Protein AF-A0A0U1YXW7-F1 (afdb_monomer_lite)

Foldseek 3Di:
DDDDPLFDKDKDKDWPVCVVVVQVVLCVCVVVVFFDPDGFDWDWDQDPVRDITIMGMTMGDTDNVCVVVCCQQQVPPQGAQGPCVLVVCDPVVVVVQCSPAWDQDPPPGIDGNVVSYDPVRVVSVVVSVVVVVD

Radius of gyration: 16.72 Å; chains: 1; bounding box: 38×36×47 Å

Organism: NCBI:txid241619

pLDDT: mean 93.63, std 6.9, range [43.22, 98.25]

Secondary structure (DSSP, 8-state):
-EEETTEEE-EEEEEGGGHHHHHHHHHHHHHTTSS-SSPPPEEEEE-TTS-EEEEEEEEPPPBGGGHHHHHHH-TTSS----TTHHHH--HHHHHHHHHHHEEEETTTEEEE--TTS-HHHHHHHHHHHHHTT-

Structure (mmCIF, N/CA/C/O backbone):
data_AF-A0A0U1YXW7-F1
#
_entry.id   AF-A0A0U1YXW7-F1
#
loop_
_atom_site.group_PDB
_atom_site.id
_atom_site.type_symbol
_atom_site.label_atom_id
_atom_site.label_alt_id
_atom_site.label_comp_id
_atom_site.label_asym_id
_atom_site.label_entity_id
_atom_site.label_seq_id
_atom_site.pdbx_PDB_ins_code
_atom_site.Cartn_x
_atom_site.Cartn_y
_atom_site.Cartn_z
_atom_site.occupancy
_atom_site.B_iso_or_equiv
_atom_site.auth_seq_id
_atom_site.auth_comp_id
_atom_site.auth_asym_id
_atom_site.auth_atom_id
_atom_site.pdbx_PDB_model_num
ATOM 1 N N . MET A 1 1 ? -0.586 5.088 -5.911 1.00 93.94 1 MET A N 1
ATOM 2 C CA . MET A 1 1 ? -0.749 4.698 -7.326 1.00 93.94 1 MET A CA 1
ATOM 3 C C . MET A 1 1 ? -0.718 5.959 -8.170 1.00 93.94 1 MET A C 1
ATOM 5 O O . MET A 1 1 ? -1.232 6.975 -7.720 1.00 93.94 1 MET A O 1
ATOM 9 N N . GLU A 1 2 ? -0.070 5.927 -9.327 1.00 95.00 2 GLU A N 1
ATOM 10 C CA . GLU A 1 2 ? 0.080 7.078 -10.226 1.00 95.00 2 GLU A CA 1
ATOM 11 C C . GLU A 1 2 ? -0.642 6.766 -11.547 1.00 95.00 2 GLU A C 1
ATOM 13 O O . GLU A 1 2 ? -0.553 5.634 -12.032 1.00 95.00 2 GLU A O 1
ATOM 18 N N . LYS A 1 3 ? -1.338 7.755 -12.123 1.00 94.56 3 LYS A N 1
ATOM 19 C CA . LYS A 1 3 ? -1.830 7.690 -13.506 1.00 94.56 3 LYS A CA 1
ATOM 20 C C . LYS A 1 3 ? -0.711 8.160 -14.437 1.00 94.56 3 LYS A C 1
ATOM 22 O O . LYS A 1 3 ? -0.070 9.167 -14.140 1.00 94.56 3 LYS A O 1
ATOM 27 N N . ASP A 1 4 ? -0.463 7.434 -15.521 1.00 94.44 4 ASP A N 1
ATOM 28 C CA . ASP A 1 4 ? 0.630 7.693 -16.463 1.00 94.44 4 ASP A CA 1
ATOM 29 C C . ASP A 1 4 ? 0.148 7.397 -17.892 1.00 94.44 4 ASP A C 1
ATOM 31 O O . ASP A 1 4 ? -0.062 6.242 -18.272 1.00 94.44 4 ASP A O 1
ATOM 35 N N . GLY A 1 5 ? -0.130 8.452 -18.663 1.00 94.06 5 GLY A N 1
ATOM 36 C CA . GLY A 1 5 ? -0.819 8.335 -19.951 1.00 94.06 5 GLY A CA 1
ATOM 37 C C . GLY A 1 5 ? -2.156 7.590 -19.827 1.00 94.06 5 GLY A C 1
ATOM 38 O O . GLY A 1 5 ? -2.998 7.925 -18.992 1.00 94.06 5 GLY A O 1
ATOM 39 N N . ASN A 1 6 ? -2.335 6.548 -20.643 1.00 94.75 6 ASN A N 1
ATOM 40 C CA . ASN A 1 6 ? -3.556 5.731 -20.673 1.00 94.75 6 ASN A CA 1
ATOM 41 C C . ASN A 1 6 ? -3.586 4.608 -19.615 1.00 94.75 6 ASN A C 1
ATOM 43 O O . ASN A 1 6 ? -4.575 3.876 -19.518 1.00 94.75 6 ASN A O 1
ATOM 47 N N . GLY A 1 7 ? -2.522 4.448 -18.823 1.00 97.69 7 GLY A N 1
ATOM 48 C CA . GLY A 1 7 ? -2.407 3.389 -17.823 1.00 97.69 7 GLY A CA 1
ATOM 49 C C . GLY A 1 7 ? -2.183 3.909 -16.409 1.00 97.69 7 GLY A C 1
ATOM 50 O O . GLY A 1 7 ? -2.126 5.115 -16.151 1.00 97.69 7 GLY A O 1
ATOM 51 N N . SER A 1 8 ? -2.037 2.964 -15.490 1.00 98.19 8 SER A N 1
ATOM 52 C CA . SER A 1 8 ? -1.709 3.223 -14.094 1.00 98.19 8 SER A CA 1
ATOM 53 C C . SER A 1 8 ? -0.516 2.378 -13.662 1.00 98.19 8 SER A C 1
ATOM 55 O O . SER A 1 8 ? -0.254 1.311 -14.218 1.00 98.19 8 SER A O 1
ATOM 57 N N . ARG A 1 9 ? 0.201 2.846 -12.641 1.00 97.94 9 ARG A N 1
ATOM 58 C CA . ARG A 1 9 ? 1.327 2.124 -12.034 1.00 97.94 9 ARG A CA 1
ATOM 59 C C . ARG A 1 9 ? 1.352 2.271 -10.520 1.00 97.94 9 ARG A C 1
ATOM 61 O O . ARG A 1 9 ? 0.920 3.289 -9.964 1.00 97.94 9 ARG A O 1
ATOM 68 N N . PHE A 1 10 ? 1.915 1.280 -9.841 1.00 97.44 10 PHE A N 1
ATOM 69 C CA . PHE A 1 10 ? 2.247 1.394 -8.427 1.00 97.44 10 PHE A CA 1
ATOM 70 C C . PHE A 1 10 ? 3.627 2.024 -8.276 1.00 97.44 10 PHE A C 1
ATOM 72 O O . PHE A 1 10 ? 4.558 1.711 -9.016 1.00 97.44 10 PHE A O 1
ATOM 79 N N . ALA A 1 11 ? 3.743 2.937 -7.317 1.00 95.62 11 ALA A N 1
ATOM 80 C CA . ALA A 1 11 ? 5.002 3.547 -6.936 1.00 95.62 11 ALA A CA 1
ATOM 81 C C . ALA A 1 11 ? 5.214 3.276 -5.454 1.00 95.62 11 ALA A C 1
ATOM 83 O O . ALA A 1 11 ? 4.395 3.688 -4.633 1.00 95.62 11 ALA A O 1
ATOM 84 N N . PHE A 1 12 ? 6.301 2.579 -5.148 1.00 95.06 12 PHE A N 1
ATOM 85 C CA . PHE A 1 12 ? 6.660 2.188 -3.797 1.00 95.06 12 PHE A CA 1
ATOM 86 C C . PHE A 1 12 ? 7.864 3.005 -3.348 1.00 95.06 12 PHE A C 1
ATOM 88 O O . PHE A 1 12 ? 8.794 3.250 -4.123 1.00 95.06 12 PHE A O 1
ATOM 95 N N . TYR A 1 13 ? 7.818 3.461 -2.104 1.00 92.44 13 TYR A N 1
ATOM 96 C CA . TYR A 1 13 ? 8.813 4.342 -1.516 1.00 92.44 13 TYR A CA 1
ATOM 97 C C . TYR A 1 13 ? 8.989 3.985 -0.050 1.00 92.44 13 TYR A C 1
ATOM 99 O O . TYR A 1 13 ? 7.996 3.830 0.656 1.00 92.44 13 TYR A O 1
ATOM 107 N N . GLN A 1 14 ? 10.236 3.914 0.409 1.00 92.69 14 GLN A N 1
ATOM 108 C CA . GLN A 1 14 ? 10.522 3.700 1.821 1.00 92.69 14 GLN A CA 1
ATOM 109 C C . GLN A 1 14 ? 11.857 4.333 2.222 1.00 92.69 14 GLN A C 1
ATOM 111 O O . GLN A 1 14 ? 12.813 4.356 1.439 1.00 92.69 14 GLN A O 1
ATOM 116 N N . GLU A 1 15 ? 11.929 4.863 3.444 1.00 91.50 15 GLU A N 1
ATOM 117 C CA . GLU A 1 15 ? 13.189 5.334 4.023 1.00 91.50 15 GLU A CA 1
ATOM 118 C C . GLU A 1 15 ? 14.122 4.145 4.297 1.00 91.50 15 GLU A C 1
ATOM 120 O O . GLU A 1 15 ? 13.676 3.027 4.550 1.00 91.50 15 GLU A O 1
ATOM 125 N N . LYS A 1 16 ? 15.441 4.365 4.233 1.00 88.38 16 LYS A N 1
ATOM 126 C CA . LYS A 1 16 ? 16.442 3.293 4.336 1.00 88.38 16 LYS A CA 1
ATOM 127 C C . LYS A 1 16 ? 16.300 2.436 5.598 1.00 88.38 16 LYS A C 1
ATOM 129 O O . LYS A 1 16 ? 16.640 1.260 5.544 1.00 88.38 16 LYS A O 1
ATOM 134 N N . THR A 1 17 ? 15.782 2.997 6.690 1.00 89.44 17 THR A N 1
ATOM 135 C CA . THR A 1 17 ? 15.512 2.287 7.951 1.00 89.44 17 THR A CA 1
ATOM 136 C C . THR A 1 17 ? 14.614 1.065 7.775 1.00 89.44 17 THR A C 1
ATOM 138 O O . THR A 1 17 ? 14.825 0.072 8.453 1.00 89.44 17 THR A O 1
ATOM 141 N N . ASN A 1 18 ? 13.679 1.110 6.823 1.00 90.12 18 ASN A N 1
ATOM 142 C CA . ASN A 1 18 ? 12.781 0.004 6.481 1.00 90.12 18 ASN A CA 1
ATOM 143 C C . ASN A 1 18 ? 13.093 -0.531 5.067 1.00 90.12 18 ASN A C 1
ATOM 145 O O . ASN A 1 18 ? 12.212 -0.985 4.339 1.00 90.12 18 ASN A O 1
ATOM 149 N N . GLY A 1 19 ? 14.352 -0.411 4.636 1.00 91.38 19 GLY A N 1
ATOM 150 C CA . GLY A 1 19 ? 14.778 -0.715 3.272 1.00 91.38 19 GLY A CA 1
ATOM 151 C C . GLY A 1 19 ? 14.636 -2.181 2.885 1.00 91.38 19 GLY A C 1
ATOM 152 O O . GLY A 1 19 ? 14.242 -2.467 1.760 1.00 91.38 19 GLY A O 1
ATOM 153 N N . GLU A 1 20 ? 14.904 -3.099 3.814 1.00 93.81 20 GLU A N 1
ATOM 154 C CA . GLU A 1 20 ? 14.804 -4.546 3.577 1.00 93.81 20 GLU A CA 1
ATOM 155 C C . GLU A 1 20 ? 13.389 -4.961 3.171 1.00 93.81 20 GLU A C 1
ATOM 157 O O . GLU A 1 20 ? 13.217 -5.720 2.221 1.00 93.81 20 GLU A O 1
ATOM 162 N N . TYR A 1 21 ? 12.373 -4.380 3.813 1.00 95.31 21 TYR A N 1
ATOM 163 C CA . TYR A 1 21 ? 10.978 -4.583 3.435 1.00 95.31 21 TYR A CA 1
ATOM 164 C C . TYR A 1 21 ? 10.706 -4.133 1.992 1.00 95.31 21 TYR A C 1
ATOM 166 O O . TYR A 1 21 ? 10.070 -4.856 1.225 1.00 95.31 21 TYR A O 1
ATOM 174 N N . LEU A 1 22 ? 11.237 -2.975 1.576 1.00 95.69 22 LEU A N 1
ATOM 175 C CA . LEU A 1 22 ? 11.052 -2.518 0.199 1.00 95.69 22 LEU A CA 1
ATOM 176 C C . LEU A 1 22 ? 11.798 -3.399 -0.813 1.00 95.69 22 LEU A C 1
ATOM 178 O O . LEU A 1 22 ? 11.304 -3.593 -1.922 1.00 95.69 22 LEU A O 1
ATOM 182 N N . LEU A 1 23 ? 12.967 -3.931 -0.444 1.00 95.69 23 LEU A N 1
ATOM 183 C CA . LEU A 1 23 ? 13.725 -4.867 -1.276 1.00 95.69 23 LEU A CA 1
ATOM 184 C C . LEU A 1 23 ? 12.998 -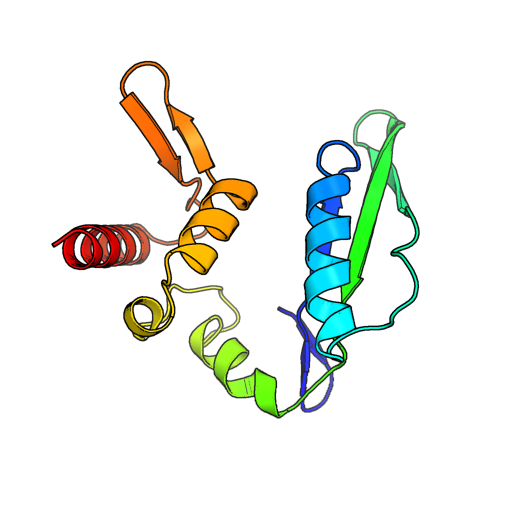6.210 -1.421 1.00 95.69 23 LEU A C 1
ATOM 186 O O . LEU A 1 23 ? 12.909 -6.724 -2.532 1.00 95.69 23 LEU A O 1
ATOM 190 N N . TRP A 1 24 ? 12.407 -6.735 -0.343 1.00 96.75 24 TRP A N 1
ATOM 191 C CA . TRP A 1 24 ? 11.536 -7.912 -0.402 1.00 96.75 24 TRP A CA 1
ATOM 192 C C . TRP A 1 24 ? 10.335 -7.670 -1.322 1.00 96.75 24 TRP A C 1
ATOM 194 O O . TRP A 1 24 ? 10.070 -8.467 -2.223 1.00 96.75 24 TRP A O 1
ATOM 204 N N . LEU A 1 25 ? 9.642 -6.539 -1.157 1.00 97.06 25 LEU A N 1
ATOM 205 C CA . LEU A 1 25 ? 8.491 -6.206 -1.994 1.00 97.06 25 LEU A CA 1
ATOM 206 C C . LEU A 1 25 ? 8.896 -6.061 -3.469 1.00 97.06 25 LEU A C 1
ATOM 208 O O . LEU A 1 25 ? 8.186 -6.534 -4.354 1.00 97.06 25 LEU A O 1
ATOM 212 N N . HIS A 1 26 ? 10.053 -5.454 -3.751 1.00 97.50 26 HIS A N 1
ATOM 213 C CA . HIS A 1 26 ? 10.617 -5.392 -5.103 1.00 97.50 26 HIS A CA 1
ATOM 214 C C . HIS A 1 26 ? 10.904 -6.781 -5.672 1.00 97.50 26 HIS A C 1
ATOM 216 O O . HIS A 1 26 ? 10.516 -7.048 -6.808 1.00 97.50 26 HIS A O 1
ATOM 222 N N . GLN A 1 27 ? 11.519 -7.679 -4.903 1.00 97.69 27 GLN A N 1
ATOM 223 C CA . GLN A 1 27 ? 11.784 -9.053 -5.330 1.00 97.69 27 GLN A CA 1
ATOM 224 C C . GLN A 1 27 ? 10.485 -9.798 -5.680 1.00 97.69 27 GLN A C 1
ATOM 226 O O . GLN A 1 27 ? 10.400 -10.441 -6.727 1.00 97.69 27 GLN A O 1
ATOM 231 N N . VAL A 1 28 ? 9.442 -9.663 -4.856 1.00 97.38 28 VAL A N 1
ATOM 232 C CA . VAL A 1 28 ? 8.126 -10.263 -5.128 1.00 97.38 28 VAL A CA 1
ATOM 233 C C . VAL A 1 28 ? 7.531 -9.694 -6.420 1.00 97.38 28 VAL A C 1
ATOM 235 O O . VAL A 1 28 ? 7.169 -10.444 -7.321 1.00 97.38 28 VAL A O 1
ATOM 238 N N . ILE A 1 29 ? 7.479 -8.370 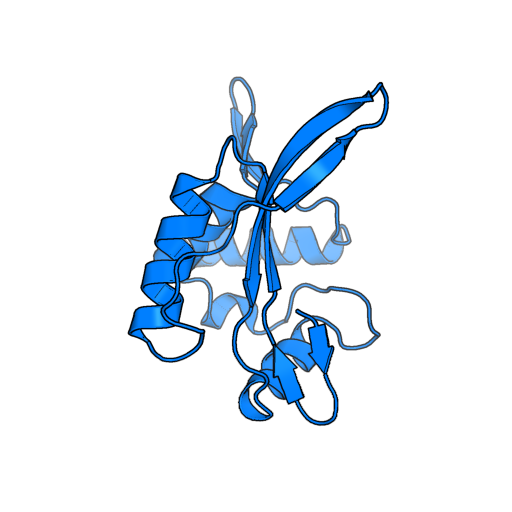-6.565 1.00 97.44 29 ILE A N 1
ATOM 239 C CA . ILE A 1 29 ? 6.853 -7.713 -7.724 1.00 97.44 29 ILE A CA 1
ATOM 240 C C . ILE A 1 29 ? 7.636 -7.956 -9.027 1.00 97.44 29 ILE A C 1
ATOM 242 O O . ILE A 1 29 ? 7.029 -8.163 -10.081 1.00 97.44 29 ILE A O 1
ATOM 246 N N . SER A 1 30 ? 8.969 -7.961 -8.973 1.00 97.56 30 SER A N 1
ATOM 247 C CA . SER A 1 30 ? 9.828 -8.231 -10.133 1.00 97.56 30 SER A CA 1
ATOM 248 C C . SER A 1 30 ? 9.789 -9.695 -10.565 1.00 97.56 30 SER A C 1
ATOM 250 O O . SER A 1 30 ? 9.730 -9.955 -11.764 1.00 97.56 30 SER A O 1
ATOM 252 N N . SER A 1 31 ? 9.738 -10.650 -9.628 1.00 97.88 31 SER A N 1
ATOM 253 C CA . SER A 1 31 ? 9.611 -12.079 -9.964 1.00 97.88 31 SER A CA 1
ATOM 254 C C . SER A 1 31 ? 8.282 -12.418 -10.651 1.00 97.88 31 SER A C 1
ATOM 256 O O . SER A 1 31 ? 8.222 -13.342 -11.456 1.00 97.88 31 SER A O 1
ATOM 258 N N . LEU A 1 32 ? 7.241 -11.616 -10.408 1.00 97.19 32 LEU A N 1
ATOM 259 C CA . LEU A 1 32 ? 5.963 -11.665 -11.124 1.00 97.19 32 LEU A CA 1
ATOM 260 C C . LEU A 1 32 ? 5.976 -10.913 -12.472 1.00 97.19 32 LEU A C 1
ATOM 262 O O . LEU A 1 32 ? 4.958 -10.870 -13.158 1.00 97.19 32 LEU A O 1
ATOM 266 N N . GLY A 1 33 ? 7.098 -10.297 -12.858 1.00 97.12 33 GLY A N 1
ATOM 267 C CA . GLY A 1 33 ? 7.261 -9.583 -14.129 1.00 97.12 33 GLY A CA 1
ATOM 268 C C . GLY A 1 33 ? 6.666 -8.171 -14.168 1.00 97.12 33 GLY A C 1
ATOM 269 O O . GLY A 1 33 ? 6.602 -7.564 -15.235 1.00 97.12 33 GLY A O 1
ATOM 270 N N . TYR A 1 34 ? 6.242 -7.613 -13.029 1.00 97.69 34 TYR A N 1
ATOM 271 C CA . TYR A 1 34 ? 5.569 -6.308 -12.992 1.00 97.69 34 TYR A CA 1
ATOM 272 C C . TYR A 1 34 ? 6.513 -5.114 -12.865 1.00 97.69 34 TYR A C 1
ATOM 274 O O . TYR A 1 34 ? 6.072 -3.975 -13.036 1.00 97.69 34 TYR A O 1
ATOM 282 N N . SER A 1 35 ? 7.791 -5.330 -12.561 1.00 97.06 35 SER A N 1
ATOM 283 C CA . SER A 1 35 ? 8.796 -4.271 -12.504 1.00 97.06 35 SER A CA 1
ATOM 284 C C . SER A 1 35 ? 10.132 -4.724 -13.066 1.00 97.06 35 SER A C 1
ATOM 286 O O . SER A 1 35 ? 10.406 -5.912 -13.210 1.00 97.06 35 SER A O 1
ATOM 288 N N . LYS A 1 36 ? 10.989 -3.734 -13.298 1.00 95.69 36 LYS A N 1
ATOM 289 C CA . LYS A 1 36 ? 12.409 -3.911 -13.577 1.00 95.69 36 LYS A CA 1
ATOM 290 C C . LYS A 1 36 ? 13.073 -4.878 -12.576 1.00 95.69 36 LYS A C 1
ATOM 292 O O . LYS A 1 36 ? 12.841 -4.710 -11.372 1.00 95.69 36 LYS A O 1
ATOM 297 N N . PRO A 1 37 ? 13.866 -5.862 -13.042 1.00 95.44 37 PRO A N 1
ATOM 298 C CA . PRO A 1 37 ? 14.552 -6.812 -12.167 1.00 95.44 37 PRO A CA 1
ATOM 299 C C . PRO A 1 37 ? 15.737 -6.179 -11.431 1.00 95.44 37 PRO A C 1
ATOM 301 O O . PRO A 1 37 ? 16.202 -6.726 -10.435 1.00 95.44 37 PRO A O 1
ATOM 304 N N . GLU A 1 38 ? 16.231 -5.027 -11.891 1.00 95.50 38 GLU A N 1
ATOM 305 C CA . GLU A 1 38 ? 17.344 -4.343 -11.245 1.00 95.50 38 GLU A CA 1
ATOM 306 C C . GLU A 1 38 ? 16.962 -3.877 -9.836 1.00 95.50 38 GLU A C 1
ATOM 308 O O . GLU A 1 38 ? 15.900 -3.285 -9.619 1.00 95.50 38 GLU A O 1
ATOM 313 N N . ILE A 1 39 ? 17.864 -4.121 -8.883 1.00 91.19 39 ILE A N 1
ATOM 314 C CA . ILE A 1 39 ? 17.690 -3.724 -7.485 1.00 91.19 39 ILE A CA 1
ATOM 315 C C . ILE A 1 39 ? 17.483 -2.198 -7.406 1.00 91.19 39 ILE A C 1
ATOM 317 O O . ILE A 1 39 ? 18.241 -1.445 -8.031 1.00 91.19 39 ILE A O 1
ATOM 321 N N . PRO A 1 40 ? 16.492 -1.707 -6.634 1.00 91.88 40 PRO A N 1
ATOM 322 C CA . PRO A 1 40 ? 16.215 -0.283 -6.515 1.00 91.88 40 PRO A CA 1
ATOM 323 C C . PRO A 1 40 ? 17.428 0.506 -6.012 1.00 91.88 40 PRO A C 1
ATOM 325 O O . PRO A 1 40 ? 17.971 0.234 -4.940 1.00 91.88 40 PRO A O 1
ATOM 328 N N . ILE A 1 41 ? 17.818 1.534 -6.766 1.00 87.12 41 ILE A N 1
ATOM 329 C CA . ILE A 1 41 ? 18.926 2.420 -6.397 1.00 87.12 41 ILE A CA 1
ATOM 330 C C . ILE A 1 41 ? 18.524 3.263 -5.181 1.00 87.12 41 ILE A C 1
ATOM 332 O O . ILE A 1 41 ? 17.443 3.860 -5.149 1.00 87.12 41 ILE A O 1
ATOM 336 N N . ILE A 1 42 ? 19.423 3.353 -4.197 1.00 88.75 42 ILE A N 1
ATOM 337 C CA . ILE A 1 42 ? 19.259 4.243 -3.046 1.00 88.75 42 ILE A CA 1
ATOM 338 C C . ILE A 1 42 ? 19.337 5.691 -3.525 1.00 88.75 42 ILE A C 1
ATOM 340 O O . ILE A 1 42 ? 20.346 6.138 -4.065 1.00 88.75 42 ILE A O 1
ATOM 344 N N . GLN A 1 43 ? 18.268 6.438 -3.284 1.00 89.06 43 GLN A N 1
ATOM 345 C CA . GLN A 1 43 ? 18.193 7.866 -3.546 1.00 89.06 43 GLN A CA 1
ATOM 346 C C . GLN A 1 43 ? 18.533 8.650 -2.281 1.00 89.06 43 GLN A C 1
ATOM 348 O O . GLN A 1 43 ? 18.108 8.293 -1.179 1.00 89.06 43 GLN A O 1
ATOM 353 N N . THR A 1 44 ? 19.255 9.752 -2.457 1.00 90.50 44 THR A N 1
ATOM 354 C CA . THR A 1 44 ? 19.655 10.656 -1.377 1.00 90.50 44 THR A CA 1
ATOM 355 C C . THR A 1 44 ? 18.794 11.915 -1.405 1.00 90.50 44 THR A C 1
ATOM 357 O O . THR A 1 44 ? 18.618 12.524 -2.460 1.00 90.50 44 THR A O 1
ATOM 360 N N . ARG A 1 45 ? 18.270 12.336 -0.249 1.00 85.38 45 ARG A N 1
ATOM 361 C CA . ARG A 1 45 ? 17.524 13.594 -0.088 1.00 85.38 45 ARG A CA 1
ATOM 362 C C . ARG A 1 45 ? 18.029 14.392 1.111 1.00 85.38 45 ARG A C 1
ATOM 364 O O . ARG A 1 45 ? 18.371 13.818 2.144 1.00 85.38 45 ARG A O 1
ATOM 371 N N . LYS A 1 46 ? 18.026 15.721 0.999 1.00 86.50 46 LYS A N 1
ATOM 372 C CA . LYS A 1 46 ? 18.298 16.622 2.128 1.00 86.50 46 LYS A CA 1
ATOM 373 C C . LYS A 1 46 ? 17.028 16.761 2.973 1.00 86.50 46 LYS A C 1
ATOM 375 O O . LYS A 1 46 ? 15.975 17.113 2.450 1.00 86.50 46 LYS A O 1
ATOM 380 N N . GLY A 1 47 ? 17.115 16.432 4.256 1.00 81.31 47 GLY A N 1
ATOM 381 C CA . GLY A 1 47 ? 16.044 16.593 5.237 1.00 81.31 47 GLY A CA 1
ATOM 382 C C . GLY A 1 47 ? 15.954 18.019 5.786 1.00 81.31 47 GLY A C 1
ATOM 383 O O . GLY A 1 47 ? 16.807 18.864 5.507 1.00 81.31 47 GLY A O 1
ATOM 384 N N . THR A 1 48 ? 14.935 18.267 6.612 1.00 77.56 48 THR A N 1
ATOM 385 C CA . THR A 1 48 ? 14.522 19.605 7.079 1.00 77.56 48 THR A CA 1
ATOM 386 C C . THR A 1 48 ? 15.603 20.372 7.854 1.00 77.56 48 THR A C 1
ATOM 388 O O . THR A 1 48 ? 15.572 21.593 7.876 1.00 77.56 48 THR A O 1
ATOM 391 N N . ASN A 1 49 ? 16.617 19.682 8.391 1.00 83.50 49 ASN A N 1
ATOM 392 C CA . ASN A 1 49 ? 17.715 20.282 9.166 1.00 83.50 49 ASN A CA 1
ATOM 393 C C . ASN A 1 49 ? 19.099 20.016 8.545 1.00 83.50 49 ASN A C 1
ATOM 395 O O . ASN A 1 49 ? 20.098 19.913 9.248 1.00 83.50 49 ASN A O 1
ATOM 399 N N . GLY A 1 50 ? 19.166 19.788 7.230 1.00 83.88 50 GLY A N 1
ATOM 400 C CA . GLY A 1 50 ? 20.418 19.442 6.547 1.00 83.88 50 GLY A CA 1
ATOM 401 C C . GLY A 1 50 ? 20.870 17.989 6.726 1.00 83.88 50 GLY A C 1
ATOM 402 O O . GLY A 1 50 ? 21.820 17.574 6.068 1.00 83.88 50 GLY A O 1
ATOM 403 N N . GLN A 1 51 ? 20.162 17.195 7.535 1.00 88.12 51 GLN A N 1
ATOM 404 C CA . GLN A 1 51 ? 20.392 15.756 7.652 1.00 88.12 51 GLN A CA 1
ATOM 405 C C . GLN A 1 51 ? 20.188 15.072 6.297 1.00 88.12 51 GLN A C 1
ATOM 407 O O . GLN A 1 51 ? 19.152 15.242 5.655 1.00 88.12 51 GLN A O 1
ATOM 412 N N . ILE A 1 52 ? 21.157 14.267 5.879 1.00 89.25 52 ILE A N 1
ATOM 413 C CA . ILE A 1 52 ? 21.041 13.454 4.672 1.00 89.25 52 ILE A CA 1
ATOM 414 C C . ILE A 1 52 ? 20.195 12.222 4.994 1.00 89.25 52 ILE A C 1
ATOM 416 O O . ILE A 1 52 ? 20.510 11.471 5.916 1.00 89.25 52 ILE A O 1
ATOM 420 N N . ARG A 1 53 ? 19.124 12.012 4.226 1.00 89.06 53 ARG A N 1
ATOM 421 C CA . ARG A 1 53 ? 18.289 10.811 4.300 1.00 89.06 53 ARG A CA 1
ATOM 422 C C . ARG A 1 53 ? 18.423 9.993 3.033 1.00 89.06 53 ARG A C 1
ATOM 424 O O . ARG A 1 53 ? 18.571 10.533 1.938 1.00 89.06 53 ARG A O 1
ATOM 431 N N . TYR A 1 54 ? 18.298 8.689 3.206 1.00 91.75 54 TYR A N 1
ATOM 432 C CA . TYR A 1 54 ? 18.379 7.709 2.137 1.00 91.75 54 TYR A CA 1
ATOM 433 C C . TYR A 1 54 ? 17.028 7.032 1.981 1.00 91.75 54 TYR A C 1
ATOM 435 O O . TYR A 1 54 ? 16.355 6.755 2.972 1.00 91.75 54 TYR A O 1
ATOM 443 N N . SER A 1 55 ? 16.631 6.748 0.752 1.00 92.00 55 SER A N 1
ATOM 444 C CA . SER A 1 55 ? 15.373 6.065 0.479 1.00 92.00 55 SER A CA 1
ATOM 445 C C . SER A 1 55 ? 15.475 5.181 -0.739 1.00 92.00 55 SER A C 1
ATOM 447 O O . SER A 1 55 ? 16.153 5.525 -1.704 1.00 92.00 55 SER A O 1
ATOM 449 N N . TYR A 1 56 ? 14.743 4.083 -0.709 1.00 93.06 56 TYR A N 1
ATOM 450 C CA . TYR A 1 56 ? 14.562 3.221 -1.858 1.00 93.06 56 TYR A CA 1
ATOM 451 C C . TYR A 1 56 ? 13.264 3.612 -2.569 1.00 93.06 56 TYR A C 1
ATOM 453 O O . TYR A 1 56 ? 12.279 4.009 -1.935 1.00 93.06 56 TYR A O 1
ATOM 461 N N . ARG A 1 57 ? 13.261 3.514 -3.899 1.00 93.50 57 ARG A N 1
ATOM 462 C CA . ARG A 1 57 ? 12.067 3.741 -4.713 1.00 93.50 57 ARG A CA 1
ATOM 463 C C . ARG A 1 57 ? 12.085 2.836 -5.929 1.00 93.50 57 ARG A C 1
ATOM 465 O O . ARG A 1 57 ? 13.069 2.805 -6.660 1.00 93.50 57 ARG A O 1
ATOM 472 N N . PHE A 1 58 ? 10.961 2.192 -6.200 1.00 95.81 58 PHE A N 1
ATOM 473 C CA . PHE A 1 58 ? 10.732 1.513 -7.469 1.00 95.81 58 PHE A CA 1
ATOM 474 C C . PHE A 1 58 ? 9.275 1.664 -7.896 1.00 95.81 58 PHE A C 1
ATOM 476 O O . PHE A 1 58 ? 8.432 2.184 -7.158 1.00 95.81 58 PHE A O 1
ATOM 483 N N . ARG A 1 59 ? 8.990 1.283 -9.137 1.00 96.25 59 ARG A N 1
ATOM 484 C CA . ARG A 1 59 ? 7.644 1.322 -9.702 1.00 96.25 59 ARG A CA 1
ATOM 485 C C . ARG A 1 59 ? 7.386 0.053 -10.487 1.00 96.25 59 ARG A C 1
ATOM 487 O O . ARG A 1 59 ? 8.328 -0.533 -11.021 1.00 96.25 59 ARG A O 1
ATOM 494 N N . THR A 1 60 ? 6.120 -0.317 -10.596 1.00 98.06 60 THR A N 1
ATOM 495 C CA . THR A 1 60 ? 5.707 -1.242 -11.650 1.00 98.06 60 THR A CA 1
ATOM 496 C C . THR A 1 60 ? 5.829 -0.563 -13.013 1.00 98.06 60 THR A C 1
ATOM 498 O O . THR A 1 60 ? 5.892 0.671 -13.100 1.00 98.06 60 THR A O 1
ATOM 501 N N . TYR A 1 61 ? 5.796 -1.346 -14.089 1.00 97.75 61 TYR A N 1
ATOM 502 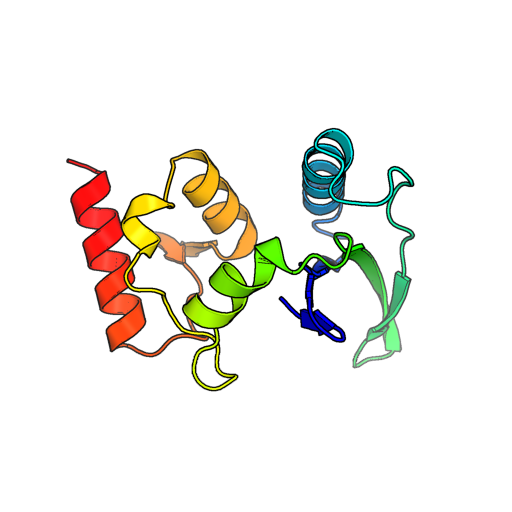C CA . TYR A 1 61 ? 5.451 -0.806 -15.400 1.00 97.75 61 TYR A CA 1
ATOM 503 C C . TYR A 1 61 ? 4.031 -0.213 -15.379 1.00 97.75 61 TYR A C 1
ATOM 505 O O . TYR A 1 61 ? 3.240 -0.438 -14.452 1.00 97.75 61 TYR A O 1
ATOM 513 N N . THR A 1 62 ? 3.734 0.586 -16.397 1.00 98.12 62 THR A N 1
ATOM 514 C CA . THR A 1 62 ? 2.428 1.216 -16.582 1.00 98.12 62 THR A CA 1
ATOM 515 C C . THR A 1 62 ? 1.518 0.269 -17.358 1.00 98.12 62 THR A C 1
ATOM 517 O O . THR A 1 62 ? 1.827 -0.082 -18.494 1.00 98.12 62 THR A O 1
ATOM 520 N N . TYR A 1 63 ? 0.385 -0.112 -16.762 1.00 97.62 63 TYR A N 1
ATOM 521 C CA . TYR A 1 63 ? -0.591 -1.012 -17.379 1.00 97.62 63 TYR A CA 1
ATOM 522 C C . TYR A 1 63 ? -1.992 -0.403 -17.373 1.00 97.62 63 TYR A C 1
ATOM 524 O O . TYR A 1 63 ? -2.446 0.142 -16.366 1.00 97.62 63 TYR A O 1
ATOM 532 N N . SER A 1 64 ? -2.717 -0.544 -18.484 1.00 97.94 64 SER A N 1
ATOM 533 C CA . SER A 1 64 ? -4.149 -0.224 -18.538 1.00 97.94 64 SER A CA 1
ATOM 534 C C . SER A 1 64 ? -4.981 -1.186 -17.684 1.00 97.94 64 SER A C 1
ATOM 536 O O . SER A 1 64 ? -5.990 -0.776 -17.120 1.00 97.94 64 SER A O 1
ATOM 538 N N . SER A 1 65 ? -4.527 -2.430 -17.496 1.00 97.12 65 SER A N 1
ATOM 539 C CA . SER A 1 65 ? -5.170 -3.418 -16.616 1.00 97.12 65 SER A CA 1
ATOM 540 C C . SER A 1 65 ? -5.148 -3.031 -15.135 1.00 97.12 65 SER A C 1
ATOM 542 O O . SER A 1 65 ? -5.904 -3.590 -14.351 1.00 97.12 65 SER A O 1
ATOM 544 N N . PHE A 1 66 ? -4.332 -2.053 -14.736 1.00 97.75 66 PHE A N 1
ATOM 545 C CA . PHE A 1 66 ? -4.343 -1.486 -13.387 1.00 97.75 66 PHE A CA 1
ATOM 546 C C . PHE A 1 66 ? -5.335 -0.323 -13.231 1.00 97.75 66 PHE A C 1
ATOM 548 O O . PHE A 1 66 ? -5.506 0.189 -12.126 1.00 97.75 66 PHE A O 1
ATOM 555 N N . ASN A 1 67 ? -5.998 0.118 -14.305 1.00 97.75 67 ASN A N 1
ATOM 556 C CA . ASN A 1 67 ? -6.899 1.271 -14.256 1.00 97.75 67 ASN A CA 1
ATOM 557 C C . ASN A 1 67 ? -8.079 1.057 -13.309 1.00 97.75 67 ASN A C 1
ATOM 559 O O . ASN A 1 67 ? -8.355 1.955 -12.521 1.00 97.75 67 ASN A O 1
ATOM 563 N N . TRP A 1 68 ? -8.688 -0.131 -13.304 1.00 97.44 68 TRP A N 1
ATOM 564 C CA . TRP A 1 68 ? -9.811 -0.422 -12.409 1.00 97.44 68 TRP A CA 1
ATOM 565 C C . TRP A 1 68 ? -9.411 -0.276 -10.931 1.00 97.44 68 TRP A C 1
ATOM 567 O O . TRP A 1 68 ? -10.149 0.312 -10.151 1.00 97.44 68 TRP A O 1
ATOM 577 N N . ILE A 1 69 ? -8.194 -0.696 -10.55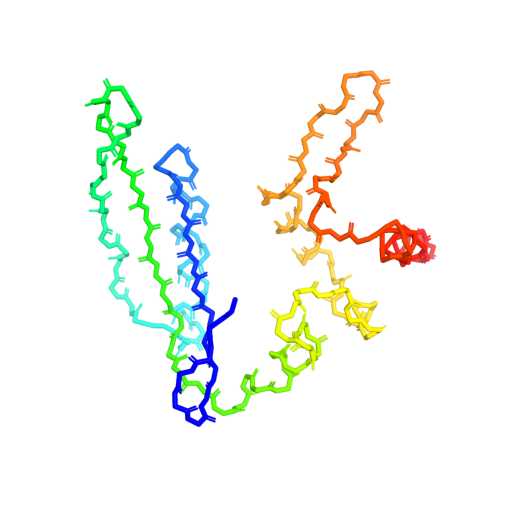2 1.00 97.56 69 ILE A N 1
ATOM 578 C CA . ILE A 1 69 ? -7.686 -0.515 -9.181 1.00 97.56 69 ILE A CA 1
ATOM 579 C C . ILE A 1 69 ? -7.552 0.978 -8.868 1.00 97.56 69 ILE A C 1
ATOM 581 O O . ILE A 1 69 ? -7.923 1.437 -7.791 1.00 97.56 69 ILE A O 1
ATOM 585 N N . TYR A 1 70 ? -7.026 1.763 -9.811 1.00 97.50 70 TYR A N 1
ATOM 586 C CA . TYR A 1 70 ? -6.921 3.208 -9.626 1.00 97.50 70 TYR A CA 1
ATOM 587 C C . TYR A 1 70 ? -8.299 3.852 -9.442 1.00 97.50 70 TYR A C 1
ATOM 589 O O . TYR A 1 70 ? -8.467 4.673 -8.548 1.00 97.50 70 TYR A O 1
ATOM 597 N N . GLU A 1 71 ? -9.272 3.485 -10.270 1.00 96.62 71 GLU A N 1
ATOM 598 C CA . GLU A 1 71 ? -10.628 4.039 -10.258 1.00 96.62 71 GLU A CA 1
ATOM 599 C C . GLU A 1 71 ? -11.370 3.709 -8.958 1.00 96.62 71 GLU A C 1
ATOM 601 O O . GLU A 1 71 ? -11.991 4.595 -8.374 1.00 96.62 71 GLU A O 1
ATOM 606 N N . GLU A 1 72 ? -11.207 2.490 -8.441 1.00 97.62 72 GLU A N 1
ATOM 607 C CA . GLU A 1 72 ? -11.763 2.058 -7.154 1.00 97.62 72 GLU A CA 1
ATOM 608 C C . GLU A 1 72 ? -11.185 2.841 -5.967 1.00 97.62 72 GLU A C 1
ATOM 610 O O . GLU A 1 72 ? -11.913 3.266 -5.068 1.00 97.62 72 GLU A O 1
ATOM 615 N N . PHE A 1 73 ? -9.869 3.073 -5.955 1.00 97.50 73 PHE A N 1
ATOM 616 C CA . PHE A 1 73 ? -9.212 3.786 -4.858 1.00 97.50 73 PHE A CA 1
ATOM 617 C C . PHE A 1 73 ? -9.236 5.312 -5.010 1.00 97.50 73 PHE A C 1
ATOM 619 O O . PHE A 1 73 ? -9.063 5.998 -4.006 1.00 97.50 73 PHE A O 1
ATOM 626 N N . TYR A 1 74 ? -9.420 5.866 -6.212 1.00 96.75 74 TYR A N 1
ATOM 627 C CA . TYR A 1 74 ? -9.321 7.307 -6.489 1.00 96.75 74 TYR A CA 1
ATOM 628 C C . TYR A 1 74 ? -10.477 7.868 -7.350 1.00 96.75 74 TYR A C 1
ATOM 630 O O . TYR A 1 74 ? -10.211 8.652 -8.268 1.00 96.75 74 TYR A O 1
ATOM 638 N N . PRO A 1 75 ? -11.761 7.585 -7.040 1.00 95.00 75 PRO A N 1
ATOM 639 C CA . PRO A 1 75 ? -12.904 7.973 -7.880 1.00 95.00 75 PRO A CA 1
ATOM 640 C C . PRO A 1 75 ? -13.030 9.488 -8.108 1.00 95.00 75 PRO A C 1
ATOM 642 O O . PRO A 1 75 ? -13.579 9.924 -9.110 1.00 95.00 75 PRO A O 1
ATOM 645 N N . ASN A 1 76 ? -12.478 10.308 -7.206 1.00 93.12 76 ASN A N 1
ATOM 646 C CA . ASN A 1 76 ? -12.442 11.770 -7.326 1.00 93.12 76 ASN A CA 1
ATOM 647 C C . ASN A 1 76 ? -11.033 12.328 -7.087 1.00 93.12 76 ASN A C 1
ATOM 649 O O . ASN A 1 76 ? -10.868 13.343 -6.413 1.00 93.12 76 ASN A O 1
ATOM 653 N N . LYS A 1 77 ? -9.992 11.616 -7.545 1.00 92.56 77 LYS A N 1
ATOM 654 C CA . LYS A 1 77 ? -8.567 11.939 -7.294 1.00 92.56 77 LYS A CA 1
ATOM 655 C C . LYS A 1 77 ? -8.163 11.986 -5.808 1.00 92.56 77 LYS A C 1
ATOM 657 O O . LYS A 1 77 ? -7.009 12.264 -5.492 1.00 92.56 77 LYS A O 1
ATOM 662 N N . ARG A 1 78 ? -9.081 11.667 -4.891 1.00 94.88 78 ARG A N 1
ATOM 663 C CA . ARG A 1 78 ? -8.842 11.450 -3.462 1.00 94.88 78 ARG A CA 1
ATOM 664 C C . ARG A 1 78 ? -8.808 9.953 -3.197 1.00 94.88 78 ARG A C 1
ATOM 666 O O . ARG A 1 78 ? -9.702 9.251 -3.657 1.00 94.88 78 ARG A O 1
ATOM 673 N N . LYS A 1 79 ? -7.826 9.497 -2.417 1.00 96.62 79 LYS A N 1
ATOM 674 C CA . LYS A 1 79 ? -7.769 8.107 -1.956 1.00 96.62 79 LYS A CA 1
ATOM 675 C C . LYS A 1 79 ? -8.984 7.796 -1.070 1.00 96.62 79 LYS A C 1
ATOM 677 O O . LYS A 1 79 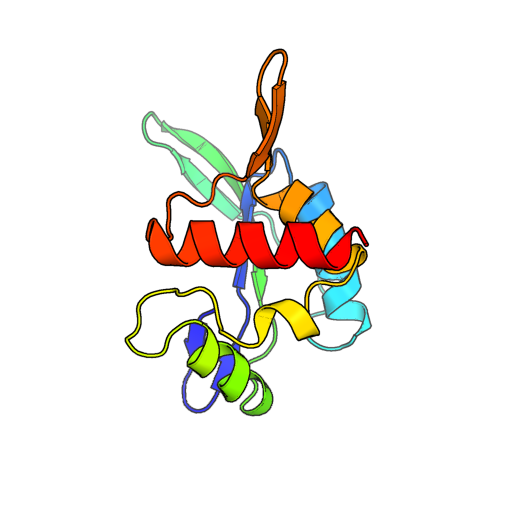? -9.242 8.547 -0.129 1.00 96.62 79 LYS A O 1
ATOM 682 N N . VAL A 1 80 ? -9.692 6.709 -1.359 1.00 98.06 80 VAL A N 1
ATOM 683 C CA . VAL A 1 80 ? -10.841 6.195 -0.594 1.00 98.06 80 VAL A CA 1
ATOM 684 C C . VAL A 1 80 ? -10.613 4.736 -0.206 1.00 98.06 80 VAL A C 1
ATOM 686 O O . VAL A 1 80 ? -9.680 4.105 -0.705 1.00 98.06 80 VAL A O 1
ATOM 689 N N . VAL A 1 81 ? -11.458 4.199 0.675 1.00 97.94 81 VAL A N 1
ATOM 690 C CA . VAL A 1 81 ? -11.552 2.747 0.892 1.00 97.94 81 VAL A CA 1
ATOM 691 C C . VAL A 1 81 ? -12.582 2.183 -0.095 1.00 97.94 81 VAL A C 1
ATOM 693 O O . VAL A 1 81 ? -13.758 2.542 0.023 1.00 97.94 81 VAL A O 1
ATOM 696 N N . PRO A 1 82 ? -12.185 1.334 -1.062 1.00 97.25 82 PRO A N 1
ATOM 697 C CA . PRO A 1 82 ? -13.115 0.747 -2.022 1.00 97.25 82 PRO A CA 1
ATOM 698 C C . PRO A 1 82 ? -14.142 -0.151 -1.343 1.00 97.25 82 PRO A C 1
ATOM 700 O O . PRO A 1 82 ? -13.846 -0.807 -0.344 1.00 97.25 82 PRO A O 1
ATOM 703 N N . ARG A 1 83 ? -15.341 -0.254 -1.922 1.00 96.00 83 ARG A N 1
ATOM 704 C CA . ARG A 1 83 ? -16.377 -1.158 -1.395 1.00 96.00 83 ARG A CA 1
ATOM 705 C C . ARG A 1 83 ? -15.977 -2.623 -1.516 1.00 96.00 83 ARG A C 1
ATOM 707 O O . ARG A 1 83 ? -16.330 -3.394 -0.645 1.00 96.00 83 ARG A O 1
ATOM 714 N N . ILE A 1 84 ? -15.200 -2.970 -2.535 1.00 95.69 84 ILE A N 1
ATOM 715 C CA . ILE A 1 84 ? -14.740 -4.338 -2.809 1.00 95.69 84 ILE A CA 1
ATOM 716 C C . ILE A 1 84 ? -13.556 -4.783 -1.934 1.00 95.69 84 ILE A C 1
ATOM 718 O O . ILE A 1 84 ? -12.980 -5.836 -2.185 1.00 95.69 84 ILE A O 1
ATOM 722 N N . ILE A 1 85 ? -13.117 -3.972 -0.962 1.00 95.88 85 ILE A N 1
ATOM 723 C CA . ILE A 1 85 ? -11.876 -4.232 -0.212 1.00 95.88 85 ILE A CA 1
ATOM 724 C C . ILE A 1 85 ? -11.907 -5.559 0.560 1.00 95.88 85 ILE A C 1
ATOM 726 O O . ILE A 1 85 ? -10.870 -6.196 0.722 1.00 95.88 85 ILE A O 1
ATOM 730 N N . ASP A 1 86 ? -1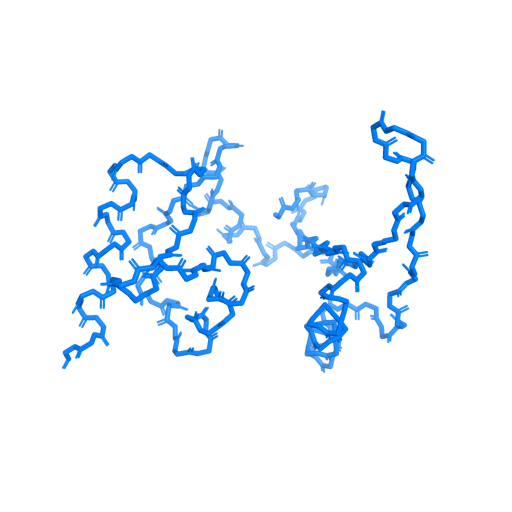3.091 -5.994 0.985 1.00 93.81 86 ASP A N 1
ATOM 731 C CA . ASP A 1 86 ? -13.343 -7.265 1.662 1.00 93.81 86 ASP A CA 1
ATOM 732 C C . ASP A 1 86 ? -12.966 -8.478 0.801 1.00 93.81 86 ASP A C 1
ATOM 734 O O . ASP A 1 86 ? -12.460 -9.468 1.320 1.00 93.81 86 ASP A O 1
ATOM 738 N N . GLN A 1 87 ? -13.106 -8.370 -0.521 1.00 94.75 87 GLN A N 1
ATOM 739 C CA . GLN A 1 87 ? -12.751 -9.432 -1.469 1.00 94.75 87 GLN A CA 1
ATOM 740 C C . GLN A 1 87 ? -11.234 -9.599 -1.641 1.00 94.75 87 GLN A C 1
ATOM 742 O O . GLN A 1 87 ? -10.775 -10.652 -2.083 1.00 94.75 87 GLN A O 1
ATOM 747 N N . TYR A 1 88 ? -10.447 -8.570 -1.307 1.00 94.62 88 TYR A N 1
ATOM 748 C CA . TYR A 1 88 ? -8.997 -8.537 -1.538 1.00 94.62 88 TYR A CA 1
ATOM 749 C C . TYR A 1 88 ? -8.165 -8.542 -0.249 1.00 94.62 88 TYR A C 1
ATOM 751 O O . TYR A 1 88 ? -6.934 -8.612 -0.313 1.00 94.62 88 TYR A O 1
ATOM 759 N N . LEU A 1 89 ? -8.803 -8.502 0.925 1.00 94.62 89 LEU A N 1
ATOM 760 C CA . LEU A 1 89 ? -8.122 -8.489 2.219 1.00 94.62 89 LEU A CA 1
ATOM 761 C C . LEU A 1 89 ? -7.760 -9.909 2.690 1.00 94.62 89 LEU A C 1
ATOM 763 O O . LEU A 1 89 ? -8.302 -10.431 3.660 1.00 94.62 89 LEU A O 1
ATOM 767 N N . SER A 1 90 ? -6.818 -10.539 1.988 1.00 95.00 90 SER A N 1
ATOM 768 C CA . SER A 1 90 ? -6.240 -11.831 2.385 1.00 95.00 90 SER A CA 1
ATOM 769 C C . SER A 1 90 ? -5.325 -11.706 3.619 1.00 95.00 90 SER A C 1
ATOM 771 O O . SER A 1 90 ? -4.869 -10.602 3.934 1.00 95.00 90 SER A O 1
ATOM 773 N N . PRO A 1 91 ? -4.951 -12.818 4.286 1.00 95.50 91 PRO A N 1
ATOM 774 C CA . PRO A 1 91 ? -3.971 -12.782 5.377 1.00 95.50 91 PRO A CA 1
ATOM 775 C C . PRO A 1 91 ? -2.635 -12.132 4.985 1.00 95.50 91 PRO A C 1
ATOM 777 O O . PRO A 1 91 ? -2.053 -11.391 5.774 1.00 95.50 91 PRO A O 1
ATOM 780 N N . LEU A 1 92 ? -2.170 -12.347 3.746 1.00 95.69 92 LEU A N 1
ATOM 781 C CA . LEU A 1 92 ? -0.966 -11.691 3.229 1.00 95.69 92 LEU A CA 1
ATOM 782 C C . LEU A 1 92 ? -1.177 -10.180 3.058 1.00 95.69 92 LEU A C 1
ATOM 784 O O . LEU A 1 92 ? -0.308 -9.401 3.442 1.00 95.69 92 LEU A O 1
ATOM 788 N N . ALA A 1 93 ? -2.326 -9.758 2.520 1.00 95.62 93 ALA A N 1
ATOM 789 C CA . ALA A 1 93 ? -2.654 -8.339 2.385 1.00 95.62 93 ALA A CA 1
ATOM 790 C C . ALA A 1 93 ? -2.718 -7.647 3.756 1.00 95.62 93 ALA A C 1
ATOM 792 O O . ALA A 1 93 ? -2.187 -6.549 3.917 1.00 95.62 93 ALA A O 1
ATOM 793 N N . LEU A 1 94 ? -3.299 -8.315 4.759 1.00 95.56 94 LEU A N 1
ATOM 794 C CA . LEU A 1 94 ? -3.329 -7.825 6.133 1.00 95.56 94 LEU A CA 1
ATOM 795 C C . LEU A 1 94 ? -1.918 -7.717 6.727 1.00 95.56 94 LEU A C 1
ATOM 797 O O . LEU A 1 94 ? -1.590 -6.686 7.304 1.00 95.56 94 LEU A O 1
ATOM 801 N N . ALA A 1 95 ? -1.061 -8.726 6.549 1.00 96.06 95 ALA A N 1
ATOM 802 C CA . ALA A 1 95 ? 0.323 -8.682 7.026 1.00 96.06 95 ALA A CA 1
ATOM 803 C C . ALA A 1 95 ? 1.121 -7.525 6.399 1.00 96.06 95 ALA A C 1
ATOM 805 O O . ALA A 1 95 ? 1.820 -6.803 7.108 1.00 96.06 95 ALA A O 1
ATOM 806 N N . VAL A 1 96 ? 0.976 -7.300 5.089 1.00 96.31 96 VAL A N 1
ATOM 807 C CA . VAL A 1 96 ? 1.593 -6.160 4.391 1.00 96.31 96 VAL A CA 1
ATOM 808 C C . VAL A 1 96 ? 1.064 -4.831 4.929 1.00 96.31 96 VAL A C 1
ATOM 810 O O . VAL A 1 96 ? 1.850 -3.936 5.227 1.00 96.31 96 VAL A O 1
ATOM 813 N N . TRP A 1 97 ? -0.247 -4.718 5.151 1.00 95.94 97 TRP A N 1
ATOM 814 C CA . TRP A 1 97 ? -0.834 -3.513 5.735 1.00 95.94 97 TRP A CA 1
ATOM 815 C C . TRP A 1 97 ? -0.330 -3.244 7.162 1.00 95.94 97 TRP A C 1
ATOM 817 O O . TRP A 1 97 ? -0.090 -2.091 7.524 1.00 95.94 97 TRP A O 1
ATOM 827 N N . ILE A 1 98 ? -0.114 -4.296 7.959 1.00 95.56 98 ILE A N 1
ATOM 828 C CA . ILE A 1 98 ? 0.497 -4.191 9.291 1.00 95.56 98 ILE A CA 1
ATOM 829 C C . ILE A 1 98 ? 1.923 -3.640 9.189 1.00 95.56 98 ILE A C 1
ATOM 831 O O . ILE A 1 98 ? 2.272 -2.734 9.942 1.00 95.56 98 ILE A O 1
ATOM 835 N N . MET A 1 99 ? 2.734 -4.150 8.258 1.00 94.31 99 MET A N 1
ATOM 836 C CA . MET A 1 99 ? 4.112 -3.681 8.060 1.00 94.31 99 MET A CA 1
ATOM 837 C C . MET A 1 99 ? 4.190 -2.220 7.596 1.00 94.31 99 MET A C 1
ATOM 839 O O . MET A 1 99 ? 5.127 -1.519 7.974 1.00 94.31 99 MET A O 1
ATOM 843 N N . ASP A 1 100 ? 3.219 -1.763 6.802 1.00 93.44 100 ASP A N 1
ATOM 844 C CA . ASP A 1 100 ? 3.194 -0.396 6.275 1.00 93.44 100 ASP A CA 1
ATOM 845 C C . ASP A 1 100 ? 2.688 0.632 7.295 1.00 93.44 100 ASP A C 1
ATOM 847 O O . ASP A 1 100 ? 3.339 1.653 7.521 1.00 93.44 100 ASP A O 1
ATOM 851 N N . ASP A 1 101 ? 1.519 0.383 7.893 1.00 94.69 101 ASP A N 1
ATOM 852 C CA . ASP A 1 101 ? 0.739 1.424 8.574 1.00 94.69 101 ASP A CA 1
ATOM 853 C C . ASP A 1 101 ? 0.350 1.069 10.014 1.00 94.69 101 ASP A C 1
ATOM 855 O O . ASP A 1 101 ? -0.341 1.860 10.664 1.00 94.69 101 ASP A O 1
ATOM 859 N N . ALA A 1 102 ? 0.751 -0.085 10.551 1.00 94.75 102 ALA A N 1
ATOM 860 C CA . ALA A 1 102 ? 0.444 -0.406 11.939 1.00 94.75 102 ALA A CA 1
ATOM 861 C C . ALA A 1 102 ? 1.528 0.059 12.917 1.00 94.75 102 ALA A C 1
ATOM 863 O O . ALA A 1 102 ? 2.713 0.166 12.615 1.00 94.75 102 ALA A O 1
ATOM 864 N N . THR A 1 103 ? 1.096 0.341 14.140 1.00 95.12 103 THR A N 1
ATOM 865 C CA . THR A 1 103 ? 1.959 0.735 15.246 1.00 95.12 103 THR A CA 1
ATOM 866 C C . THR A 1 103 ? 1.485 0.103 16.545 1.00 95.12 103 THR A C 1
ATOM 868 O O . THR A 1 103 ? 0.304 -0.225 16.710 1.00 95.12 103 THR A O 1
ATOM 871 N N . LEU A 1 104 ? 2.409 -0.063 17.489 1.00 94.88 104 LEU A N 1
ATOM 872 C CA . LEU A 1 104 ? 2.086 -0.543 18.823 1.00 94.88 104 LEU A CA 1
ATOM 873 C C . LEU A 1 104 ? 1.296 0.532 19.572 1.00 94.88 104 LEU A C 1
ATOM 875 O O . LEU A 1 104 ? 1.795 1.621 19.861 1.00 94.88 104 LEU A O 1
ATOM 879 N N . HIS A 1 105 ? 0.075 0.195 19.970 1.00 93.31 105 HIS A N 1
ATOM 880 C CA . HIS A 1 105 ? -0.682 0.983 20.924 1.00 93.31 105 HIS A CA 1
ATOM 881 C C . HIS A 1 105 ? -0.411 0.448 22.326 1.00 93.31 105 HIS A C 1
ATOM 883 O O . HIS A 1 105 ? -0.908 -0.610 22.716 1.00 93.31 105 HIS A O 1
ATOM 889 N N . LYS A 1 106 ? 0.386 1.192 23.101 1.00 91.00 106 LYS A N 1
ATOM 890 C CA . LYS A 1 106 ? 0.810 0.799 24.453 1.00 91.00 106 LYS A CA 1
ATOM 891 C C . LYS A 1 106 ? -0.380 0.303 25.286 1.00 91.00 106 LYS A C 1
ATOM 893 O O . LYS A 1 106 ? -1.364 1.024 25.456 1.00 91.00 106 LYS A O 1
ATOM 898 N N . ASN A 1 107 ? -0.266 -0.924 25.799 1.00 91.56 107 ASN A N 1
ATOM 899 C CA . ASN A 1 107 ? -1.270 -1.624 26.611 1.00 91.56 107 ASN A CA 1
ATOM 900 C C . ASN A 1 107 ? -2.638 -1.860 25.933 1.00 91.56 107 ASN A C 1
ATOM 902 O O . ASN A 1 107 ? -3.601 -2.166 26.628 1.00 91.56 107 ASN A O 1
ATOM 906 N N . LYS A 1 108 ? -2.754 -1.707 24.605 1.00 89.94 108 LYS A N 1
ATOM 907 C CA . LYS A 1 108 ? -3.995 -1.988 23.850 1.00 89.94 108 LYS A CA 1
ATOM 908 C C . LYS A 1 108 ? -3.779 -2.789 22.559 1.00 89.94 108 LYS A C 1
ATOM 910 O O . LYS A 1 108 ? -4.725 -2.979 21.806 1.00 89.94 108 LYS A O 1
ATOM 915 N N . GLY A 1 109 ? -2.556 -3.254 22.302 1.00 91.69 109 GLY A N 1
ATOM 916 C CA . GLY A 1 109 ? -2.233 -4.079 21.137 1.00 91.69 109 GLY A CA 1
ATOM 917 C C . GLY A 1 109 ? -1.814 -3.253 19.923 1.00 91.69 109 GLY A C 1
ATOM 918 O O . GLY A 1 109 ? -0.948 -2.388 20.029 1.00 91.69 109 GLY A O 1
ATOM 919 N N . LEU A 1 110 ? -2.396 -3.549 18.764 1.00 93.94 110 LEU A N 1
ATOM 920 C CA . LEU A 1 110 ? -2.026 -2.968 17.475 1.00 93.94 110 LEU A CA 1
ATOM 921 C C . LEU A 1 110 ? -3.006 -1.862 17.062 1.00 93.94 110 LEU A C 1
ATOM 923 O O . LEU A 1 110 ? -4.213 -1.991 17.256 1.00 93.94 110 LEU A O 1
ATOM 927 N N . ARG A 1 111 ? -2.503 -0.788 16.449 1.00 95.06 111 ARG A N 1
ATOM 928 C CA . ARG A 1 111 ? -3.316 0.273 15.841 1.00 95.06 111 ARG A CA 1
ATOM 929 C C . ARG A 1 111 ? -2.868 0.531 14.409 1.00 95.06 111 ARG A C 1
ATOM 931 O O . ARG A 1 111 ? -1.688 0.766 14.185 1.00 95.06 111 ARG A O 1
ATOM 938 N N . PHE A 1 112 ? -3.812 0.602 13.474 1.00 96.19 112 PHE A N 1
ATOM 939 C CA . PHE A 1 112 ? -3.553 1.095 12.118 1.00 96.19 112 PHE A CA 1
ATOM 940 C C . PHE A 1 112 ? -3.614 2.630 12.051 1.00 96.19 112 PHE A C 1
ATOM 942 O O . PHE A 1 112 ? -4.519 3.266 12.598 1.00 96.19 112 PHE A O 1
ATOM 949 N N . CYS A 1 113 ? -2.660 3.237 11.350 1.00 96.38 113 CYS A N 1
ATOM 950 C CA . CYS A 1 113 ? -2.538 4.676 11.125 1.00 96.38 113 CYS A CA 1
ATOM 951 C C . CYS A 1 113 ? -3.347 5.142 9.899 1.00 96.38 113 CYS A C 1
ATOM 953 O O . CYS A 1 113 ? -2.828 5.791 8.997 1.00 96.38 113 CYS A O 1
ATOM 955 N N . THR A 1 114 ? -4.654 4.881 9.880 1.00 96.75 114 THR A N 1
ATOM 956 C CA . THR A 1 114 ? -5.579 5.196 8.768 1.00 96.75 114 THR A CA 1
ATOM 957 C C . THR A 1 114 ? -5.994 6.670 8.666 1.00 96.75 114 THR A C 1
ATOM 959 O O . THR A 1 114 ? -7.074 6.988 8.173 1.00 96.75 114 THR A O 1
ATOM 962 N N . ASN A 1 115 ? -5.149 7.601 9.113 1.00 95.75 115 ASN A N 1
ATOM 963 C CA . ASN A 1 115 ? -5.504 9.021 9.256 1.00 95.75 115 ASN A CA 1
ATOM 964 C C . ASN A 1 115 ? -5.772 9.736 7.914 1.00 95.75 115 ASN A C 1
ATOM 966 O O . ASN A 1 115 ? -6.262 10.861 7.906 1.00 95.75 115 ASN A O 1
ATOM 970 N N . CYS A 1 116 ? -5.442 9.107 6.781 1.00 95.50 116 CYS A N 1
ATOM 971 C CA . CYS A 1 116 ? -5.749 9.627 5.447 1.00 95.50 116 CYS A CA 1
ATOM 972 C C . CYS A 1 116 ? -7.195 9.353 4.992 1.00 95.50 116 CYS A C 1
ATOM 974 O O . CYS A 1 116 ? -7.609 9.876 3.956 1.00 95.50 116 CYS A O 1
ATOM 976 N N . PHE A 1 117 ? -7.952 8.552 5.746 1.00 97.75 117 PHE A N 1
ATOM 977 C CA . PHE A 1 117 ? -9.339 8.205 5.457 1.00 97.75 117 PHE A CA 1
ATOM 978 C C . PHE A 1 117 ? -10.312 8.937 6.388 1.00 97.75 117 PHE A C 1
ATOM 980 O O . PHE A 1 117 ? -9.987 9.310 7.514 1.00 97.75 117 PHE A O 1
ATOM 987 N N . THR A 1 118 ? -11.538 9.133 5.913 1.00 98.12 118 THR A N 1
ATOM 988 C CA . THR A 1 118 ? -12.647 9.678 6.702 1.00 98.12 118 THR A CA 1
ATOM 989 C C . THR A 1 118 ? -13.092 8.696 7.786 1.00 98.12 118 THR A C 1
ATOM 991 O O . THR A 1 118 ? -12.914 7.485 7.657 1.00 98.12 118 THR A O 1
ATOM 994 N N . LEU A 1 119 ? -13.764 9.192 8.831 1.00 98.25 119 LEU A N 1
ATOM 995 C CA . LEU A 1 119 ? -14.297 8.340 9.901 1.00 98.25 119 LEU A CA 1
ATOM 996 C C . LEU A 1 119 ? -15.195 7.213 9.363 1.00 98.25 119 LEU A C 1
ATOM 998 O O . LEU A 1 119 ? -15.070 6.074 9.799 1.00 98.25 119 LEU A O 1
ATOM 1002 N N . LYS A 1 120 ? -16.047 7.513 8.375 1.00 98.25 120 LYS A N 1
ATOM 1003 C CA . LYS A 1 120 ? -16.938 6.526 7.750 1.00 98.25 120 LYS A CA 1
ATOM 1004 C C . LYS A 1 120 ? -16.165 5.419 7.025 1.00 98.25 120 LYS A C 1
ATOM 1006 O O . LYS A 1 120 ? -16.541 4.255 7.105 1.00 98.25 120 LYS A O 1
ATOM 1011 N N . GLU A 1 121 ? -15.083 5.770 6.331 1.00 98.25 121 GLU A N 1
ATOM 1012 C CA . GLU A 1 121 ? -14.198 4.807 5.661 1.00 98.25 121 GLU A CA 1
ATOM 1013 C C . GLU A 1 121 ? -13.449 3.931 6.680 1.00 98.25 121 GLU A C 1
ATOM 1015 O O . GLU A 1 121 ? -13.337 2.724 6.485 1.00 98.25 121 GLU A O 1
ATOM 1020 N N . VAL A 1 122 ? -12.998 4.510 7.798 1.00 98.12 122 VAL A N 1
ATOM 1021 C CA . VAL A 1 122 ? -12.345 3.759 8.885 1.00 98.12 122 VAL A CA 1
ATOM 1022 C C . VAL A 1 122 ? -13.326 2.812 9.584 1.00 98.12 122 VAL A C 1
ATOM 1024 O O . VAL A 1 122 ? -12.981 1.662 9.837 1.00 98.12 122 VAL A O 1
ATOM 1027 N N . GLN A 1 123 ? -14.559 3.253 9.850 1.00 97.81 123 GLN A N 1
ATOM 1028 C CA . GLN A 1 123 ? -15.619 2.395 10.395 1.00 97.81 123 GLN A CA 1
ATOM 1029 C C . GLN A 1 123 ? -15.947 1.233 9.451 1.00 97.81 123 GLN A C 1
ATOM 1031 O O . GLN A 1 123 ? -16.146 0.108 9.905 1.00 97.81 123 GLN A O 1
ATOM 1036 N N . TYR A 1 124 ? -15.955 1.483 8.139 1.00 97.50 124 TYR A N 1
ATOM 1037 C CA . TYR A 1 124 ? -16.133 0.422 7.155 1.00 97.50 124 TYR A CA 1
ATOM 1038 C C . TYR A 1 124 ? -14.990 -0.602 7.205 1.00 97.50 124 TYR A C 1
ATOM 1040 O O . TYR A 1 124 ? -15.266 -1.793 7.330 1.00 97.50 124 TYR A O 1
ATOM 1048 N N . LEU A 1 125 ? -13.727 -0.158 7.205 1.00 96.69 125 LEU A N 1
ATOM 1049 C CA . LEU A 1 125 ? -12.567 -1.051 7.355 1.00 96.69 125 LEU A CA 1
ATOM 1050 C C . LEU A 1 125 ? -12.640 -1.899 8.631 1.00 96.69 125 LEU A C 1
ATOM 1052 O O . LEU A 1 125 ? -12.364 -3.094 8.574 1.00 96.69 125 LEU A O 1
ATOM 1056 N N . ALA A 1 126 ? -13.038 -1.305 9.760 1.00 96.12 126 ALA A N 1
ATOM 1057 C CA . ALA A 1 126 ? -13.223 -2.038 11.011 1.00 96.12 126 ALA A CA 1
ATOM 1058 C C . ALA A 1 126 ? -14.271 -3.151 10.857 1.00 96.12 126 ALA A C 1
ATOM 1060 O O . ALA A 1 126 ? -13.999 -4.297 11.198 1.00 96.12 126 ALA A O 1
ATOM 1061 N N . SER A 1 127 ? -15.416 -2.845 10.235 1.00 96.31 127 SER A N 1
ATOM 1062 C CA . SER A 1 127 ? -16.465 -3.842 9.989 1.00 96.31 127 SER A CA 1
ATOM 1063 C C . SER A 1 127 ? -16.029 -4.976 9.050 1.00 96.31 127 SER A C 1
ATOM 1065 O O . SER A 1 127 ? -16.526 -6.092 9.170 1.00 96.31 127 SER A O 1
ATOM 1067 N N . VAL A 1 128 ? -15.110 -4.708 8.114 1.00 95.44 128 VAL A N 1
ATOM 1068 C CA . VAL A 1 128 ? -14.528 -5.739 7.239 1.00 95.44 128 VAL A CA 1
ATOM 1069 C C . VAL A 1 128 ? -13.618 -6.659 8.051 1.00 95.44 128 VAL A C 1
ATOM 1071 O O . VAL A 1 128 ? -13.762 -7.874 7.973 1.00 95.44 128 VAL A O 1
ATOM 1074 N N . LEU A 1 129 ? -12.733 -6.094 8.878 1.00 93.75 129 LEU A N 1
ATOM 1075 C CA . LEU A 1 129 ? -11.824 -6.868 9.729 1.00 93.75 129 LEU A CA 1
ATOM 1076 C C . LEU A 1 129 ? -12.566 -7.738 10.750 1.00 93.75 129 LEU A C 1
ATOM 1078 O O . LEU A 1 129 ? -12.172 -8.877 10.969 1.00 93.75 129 LEU A O 1
ATOM 1082 N N . GLU A 1 130 ? -13.645 -7.231 11.348 1.00 92.31 130 GLU A N 1
ATOM 1083 C CA . GLU A 1 130 ? -14.467 -7.992 12.298 1.00 92.31 130 GLU A CA 1
ATOM 1084 C C . GLU A 1 130 ? -15.147 -9.202 11.645 1.00 92.31 130 GLU A C 1
ATOM 1086 O O . GLU A 1 130 ? -15.236 -10.260 12.262 1.00 92.31 130 GLU A O 1
ATOM 1091 N N . LYS A 1 131 ? -15.591 -9.072 10.388 1.00 86.75 131 LYS A N 1
ATOM 1092 C CA . LYS A 1 131 ? -16.218 -10.173 9.642 1.00 86.75 131 LYS A CA 1
ATOM 1093 C C . LYS A 1 131 ? -15.222 -11.249 9.233 1.00 86.75 131 LYS A C 1
ATOM 1095 O O . LYS A 1 131 ? -15.565 -12.418 9.289 1.00 86.75 131 LYS A O 1
ATOM 1100 N N . SER A 1 132 ? -14.016 -10.864 8.820 1.00 68.44 132 SER A N 1
ATOM 1101 C CA . SER A 1 132 ? -13.003 -11.804 8.321 1.00 68.44 132 SER A CA 1
ATOM 1102 C C . SER A 1 132 ? -12.341 -12.656 9.416 1.00 68.44 132 SER A C 1
ATOM 1104 O O . SER A 1 132 ? -11.524 -13.515 9.096 1.00 68.44 132 SER A O 1
ATOM 1106 N N . ILE A 1 133 ? -12.639 -12.394 10.695 1.00 57.81 133 ILE A N 1
ATOM 1107 C CA . ILE A 1 133 ? -12.112 -13.127 11.861 1.00 57.81 133 ILE A CA 1
ATOM 1108 C C . ILE A 1 133 ? -13.106 -14.208 12.357 1.00 57.81 133 ILE A C 1
ATOM 1110 O O . ILE A 1 133 ? -12.763 -14.991 13.243 1.00 57.81 133 ILE A O 1
ATOM 1114 N N . LEU A 1 134 ? -14.302 -14.296 11.762 1.00 43.22 134 LEU A N 1
ATOM 1115 C CA . LEU A 1 134 ? -15.306 -15.344 12.004 1.00 43.22 134 LEU A CA 1
ATOM 1116 C C . LEU A 1 134 ? -15.385 -16.313 10.819 1.00 43.22 134 LEU A C 1
ATOM 1118 O O . LEU A 1 134 ? -15.644 -17.508 11.083 1.00 43.22 134 LEU A O 1
#

Sequence (134 aa):
MEKDGNGSRFAFYQEKTNGEYLLWLHQVISSLGYSKPEIPIIQTRKGTNGQIRYSYRFRTYTYSSFNWIYEEFYPNKRKVVPRIIDQYLSPLALAVWIMDDATLHKNKGLRFCTNCFTLKEVQYLASVLEKSIL

InterPro domains:
  IPR004860 Homing endonuclease, LAGLIDADG domain [PF03161] (2-131)
  IPR027434 Homing endonuclease [G3DSA:3.10.28.10] (1-79)
  IPR027434 Homing endonuclease [G3DSA:3.10.28.10] (80-133)
  IPR027434 Homing endonuclease [SSF55608] (1-130)